Protein AF-A0A3D5CMR9-F1 (afdb_monomer)

Secondary structure (DSSP, 8-state):
-TT-S-TTT-----B-TTSS-B--TT---------GGG-B-GGG-B--

Solvent-accessible surface area (backbone atoms only — not comparable to full-atom values): 3507 Å² total; per-residue (Å²): 100,96,80,47,93,53,64,89,80,49,76,65,85,49,54,48,99,86,63,87,45,76,46,55,91,90,59,81,89,87,82,85,87,79,70,67,86,80,36,65,31,77,99,79,39,76,57,129

Radius of gyration: 16.53 Å; Cα contacts (8 Å, |Δi|>4): 32; chains: 1; bounding box: 31×23×42 Å

pLDDT: mean 96.0, std 1.46, range [91.88, 98.12]

Mean predicted aligned error: 3.17 Å

Sequence (48 aa):
NRQNPLPHLYQLESTNPCGEQFLGPYENCCLGSINLAQHCGPEGTVDW

Structure (mmCIF, N/CA/C/O backbone):
data_AF-A0A3D5CMR9-F1
#
_entry.id   AF-A0A3D5CMR9-F1
#
loop_
_atom_site.group_PDB
_atom_site.id
_atom_site.type_symbol
_atom_site.label_atom_id
_atom_site.label_alt_id
_atom_site.label_comp_id
_atom_site.label_asym_id
_atom_site.label_entity_id
_atom_site.label_seq_id
_at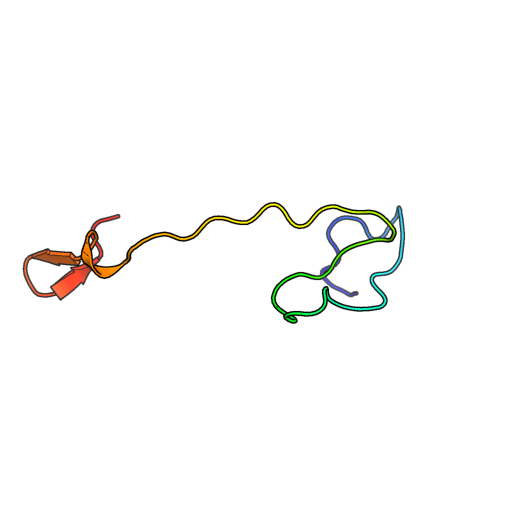om_site.pdbx_PDB_ins_code
_atom_site.Cartn_x
_atom_site.Cartn_y
_atom_site.Cartn_z
_atom_site.occupancy
_atom_site.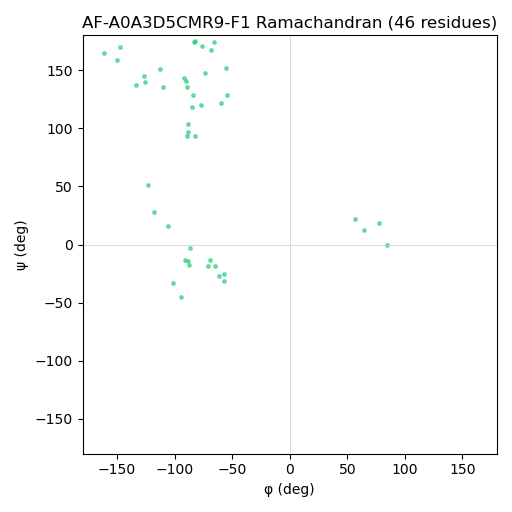B_iso_or_equiv
_atom_site.auth_seq_id
_atom_site.auth_comp_id
_atom_site.auth_asym_id
_atom_site.auth_atom_id
_atom_site.pdbx_PDB_model_num
ATOM 1 N N . ASN A 1 1 ? 6.030 -14.018 -7.313 1.00 91.88 1 ASN A N 1
ATOM 2 C CA . ASN A 1 1 ? 5.534 -14.195 -8.698 1.00 91.88 1 ASN A CA 1
ATOM 3 C C . ASN A 1 1 ? 4.358 -15.149 -8.894 1.00 91.88 1 ASN A C 1
ATOM 5 O O . ASN A 1 1 ? 3.559 -14.855 -9.766 1.00 91.88 1 ASN A O 1
ATOM 9 N N . ARG A 1 2 ? 4.164 -16.230 -8.114 1.00 95.25 2 ARG A N 1
ATOM 10 C CA . ARG A 1 2 ? 2.981 -17.114 -8.292 1.00 95.25 2 ARG A CA 1
ATOM 11 C C . ARG A 1 2 ? 1.622 -16.402 -8.183 1.00 95.25 2 ARG A C 1
ATOM 13 O O . ARG A 1 2 ? 0.677 -16.822 -8.828 1.00 95.25 2 ARG A O 1
ATOM 20 N N . GLN A 1 3 ? 1.546 -15.355 -7.360 1.00 94.69 3 GLN A N 1
ATOM 21 C CA . GLN A 1 3 ? 0.346 -14.538 -7.137 1.00 94.69 3 GLN A CA 1
ATOM 22 C C . GLN A 1 3 ? 0.430 -13.164 -7.818 1.00 94.69 3 GLN A C 1
ATOM 24 O O . GLN A 1 3 ? -0.306 -12.259 -7.446 1.00 94.69 3 GLN A O 1
ATOM 29 N N . ASN A 1 4 ? 1.352 -12.974 -8.768 1.00 96.06 4 ASN A N 1
ATOM 30 C CA . ASN A 1 4 ? 1.345 -11.754 -9.569 1.00 96.06 4 ASN A CA 1
ATOM 31 C C . ASN A 1 4 ? -0.008 -11.693 -10.310 1.00 96.06 4 ASN A C 1
ATOM 33 O O . ASN A 1 4 ? -0.301 -12.650 -11.029 1.00 96.06 4 ASN A O 1
ATOM 37 N N . PRO A 1 5 ? -0.832 -10.642 -10.139 1.00 94.19 5 PRO A N 1
ATOM 38 C CA . PRO A 1 5 ? -2.115 -10.529 -10.835 1.00 94.19 5 PRO A CA 1
ATOM 39 C C . PRO A 1 5 ? -1.950 -10.256 -12.338 1.00 94.19 5 PRO A C 1
ATOM 41 O O . PRO A 1 5 ? -2.874 -10.501 -13.111 1.00 94.19 5 PRO A O 1
ATOM 44 N N . LEU A 1 6 ? -0.770 -9.795 -12.768 1.00 94.38 6 LEU A N 1
ATOM 45 C CA . LEU A 1 6 ? -0.443 -9.441 -14.150 1.00 94.38 6 LEU A CA 1
ATOM 46 C C . LEU A 1 6 ? 0.779 -10.228 -14.676 1.00 94.38 6 LEU A C 1
ATOM 48 O O . LEU A 1 6 ? 1.707 -9.640 -15.234 1.00 94.38 6 LEU A O 1
ATOM 52 N N . PRO A 1 7 ? 0.811 -11.574 -14.560 1.00 95.38 7 PRO A N 1
ATOM 53 C CA . PRO A 1 7 ? 2.006 -12.367 -14.869 1.00 95.38 7 PRO A CA 1
ATOM 54 C C . PRO A 1 7 ? 2.340 -12.403 -16.368 1.00 95.38 7 PRO A C 1
ATOM 56 O O . PRO A 1 7 ? 3.422 -12.839 -16.747 1.00 95.38 7 PRO A O 1
ATOM 59 N N . HIS A 1 8 ? 1.402 -11.974 -17.215 1.00 95.69 8 HIS A N 1
ATOM 60 C CA . HIS A 1 8 ? 1.550 -11.899 -18.665 1.00 95.69 8 HIS A CA 1
ATOM 61 C C . HIS A 1 8 ? 2.148 -10.567 -19.145 1.00 95.69 8 HIS A C 1
ATOM 63 O O . HIS A 1 8 ? 2.548 -10.485 -20.302 1.00 95.69 8 HIS A O 1
ATOM 69 N N . LEU A 1 9 ? 2.200 -9.536 -18.292 1.00 95.19 9 LEU A N 1
ATOM 70 C CA . LEU A 1 9 ? 2.780 -8.235 -18.645 1.00 95.19 9 LEU A CA 1
ATOM 71 C C . LEU A 1 9 ? 4.248 -8.141 -18.231 1.00 95.19 9 LEU A C 1
ATOM 73 O O . LEU A 1 9 ? 5.080 -7.687 -19.010 1.00 95.19 9 LEU A O 1
ATOM 77 N N . TYR A 1 10 ? 4.569 -8.580 -17.015 1.00 94.19 10 TYR A N 1
ATOM 78 C CA . TYR A 1 10 ? 5.923 -8.541 -16.468 1.00 94.19 10 TYR A CA 1
ATOM 79 C C . TYR A 1 10 ? 6.058 -9.516 -15.291 1.00 94.19 10 TYR A C 1
ATOM 81 O O . TYR A 1 10 ? 5.071 -9.987 -14.720 1.00 94.19 10 TYR A O 1
ATOM 89 N N . GLN A 1 11 ? 7.298 -9.812 -14.899 1.00 97.00 11 GLN A N 1
ATOM 90 C CA . GLN A 1 11 ? 7.588 -10.461 -13.621 1.00 97.00 11 GLN A CA 1
ATOM 91 C C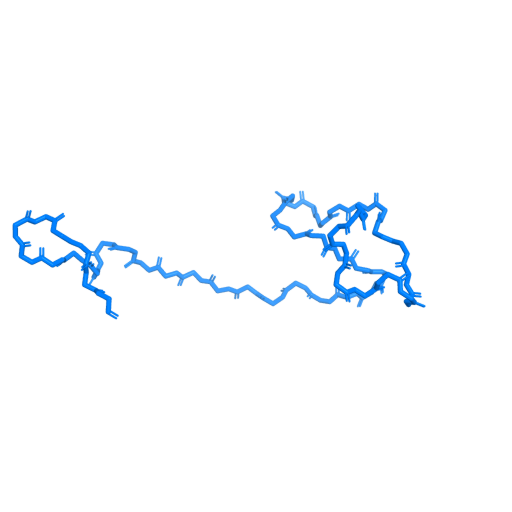 . GLN A 1 11 ? 7.802 -9.387 -12.554 1.00 97.00 11 GLN A C 1
ATOM 93 O O . GLN A 1 11 ? 8.407 -8.356 -12.825 1.00 97.00 11 GLN A O 1
ATOM 98 N N . LEU A 1 12 ? 7.303 -9.618 -11.342 1.00 96.81 12 LEU A N 1
ATOM 99 C CA . LEU A 1 12 ? 7.599 -8.754 -10.203 1.00 96.81 12 LEU A CA 1
ATOM 100 C C . LEU A 1 12 ? 9.007 -9.082 -9.706 1.00 96.81 12 LEU A C 1
ATOM 102 O O . LEU A 1 12 ? 9.271 -10.221 -9.313 1.00 96.81 12 LEU A O 1
ATOM 106 N N . GLU A 1 13 ? 9.900 -8.101 -9.720 1.00 96.69 13 GLU A N 1
ATOM 107 C CA . GLU A 1 13 ? 11.312 -8.297 -9.362 1.00 96.69 13 GLU A CA 1
ATOM 108 C C . GLU A 1 13 ? 11.629 -7.813 -7.945 1.00 96.69 13 GLU A C 1
ATOM 110 O O . GLU A 1 13 ? 12.431 -8.427 -7.242 1.00 96.69 13 GLU A O 1
ATOM 115 N N . SER A 1 14 ? 10.952 -6.760 -7.491 1.00 95.44 14 SER A N 1
ATOM 116 C CA . SER A 1 14 ? 11.118 -6.196 -6.156 1.00 95.44 14 SER A CA 1
ATOM 117 C C . SER A 1 14 ? 9.808 -5.621 -5.624 1.00 95.44 14 SER A C 1
ATOM 119 O O . SER A 1 14 ? 8.810 -5.486 -6.334 1.00 95.44 14 SER A O 1
ATOM 121 N N . THR A 1 15 ? 9.817 -5.273 -4.344 1.00 96.44 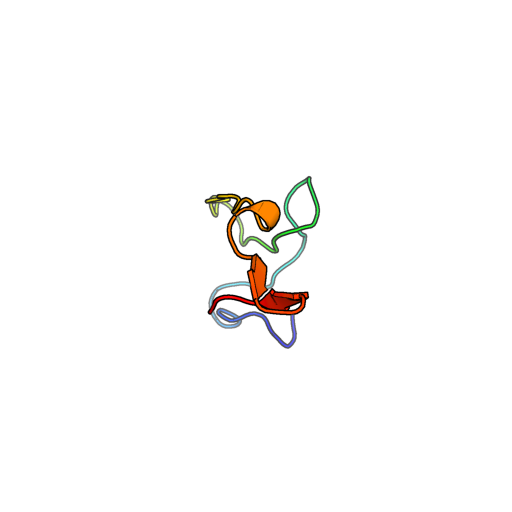15 THR A N 1
ATOM 122 C CA . THR A 1 15 ? 8.821 -4.378 -3.757 1.00 96.44 15 THR A CA 1
ATOM 123 C C . THR A 1 15 ? 9.205 -2.919 -3.999 1.00 96.44 15 THR A C 1
ATOM 125 O O . THR A 1 15 ? 10.299 -2.618 -4.486 1.00 96.44 15 THR A O 1
ATOM 128 N N . ASN A 1 16 ? 8.319 -2.002 -3.621 1.00 96.56 16 ASN A N 1
ATOM 129 C CA . ASN A 1 16 ? 8.664 -0.602 -3.401 1.00 96.56 16 ASN A CA 1
ATOM 130 C C . ASN A 1 16 ? 9.634 -0.454 -2.188 1.00 96.56 16 ASN A C 1
ATOM 132 O O . ASN A 1 16 ? 9.907 -1.443 -1.494 1.00 96.56 16 ASN A O 1
ATOM 136 N N . PRO A 1 17 ? 10.160 0.756 -1.901 1.00 97.62 17 PRO A N 1
ATOM 137 C CA . P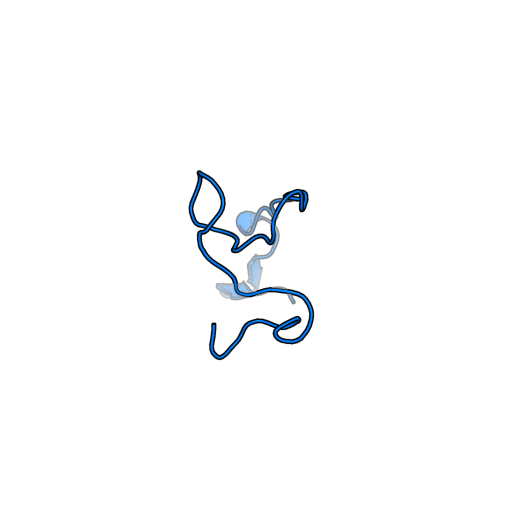RO A 1 17 ? 11.152 0.957 -0.836 1.00 97.62 17 PRO A CA 1
ATOM 138 C C . PRO A 1 17 ? 10.693 0.596 0.584 1.00 97.62 17 PRO A C 1
ATOM 140 O O . PRO A 1 17 ? 11.528 0.276 1.425 1.00 97.62 17 PRO A O 1
ATOM 143 N N . CYS A 1 18 ? 9.391 0.663 0.860 1.00 98.12 18 CYS A N 1
ATOM 144 C CA . CYS A 1 18 ? 8.817 0.376 2.175 1.00 98.12 18 CYS A CA 1
ATOM 145 C C . CYS A 1 18 ? 8.422 -1.109 2.338 1.00 98.12 18 CYS A C 1
ATOM 147 O O . CYS A 1 18 ? 8.220 -1.570 3.461 1.00 98.12 18 CYS A O 1
ATOM 149 N N . GLY A 1 19 ? 8.384 -1.880 1.246 1.00 97.00 19 GLY A N 1
ATOM 150 C CA . GLY A 1 19 ? 8.161 -3.326 1.257 1.00 97.00 19 GLY A CA 1
ATOM 151 C C . GLY A 1 19 ? 6.695 -3.762 1.305 1.00 97.00 19 GLY A C 1
ATOM 152 O O . GLY A 1 19 ? 6.423 -4.960 1.304 1.00 97.00 19 GLY A O 1
ATOM 153 N N . GLU A 1 20 ? 5.745 -2.829 1.340 1.00 97.31 20 GLU A N 1
ATOM 154 C CA . GLU A 1 20 ? 4.312 -3.096 1.497 1.00 97.31 20 GLU A CA 1
ATOM 155 C C . GLU A 1 20 ? 3.588 -3.362 0.173 1.00 97.31 20 GLU A C 1
ATOM 157 O O . GLU A 1 20 ? 2.504 -3.945 0.176 1.00 97.31 20 GLU A O 1
ATOM 162 N N . GLN A 1 21 ? 4.187 -2.985 -0.963 1.00 95.81 21 GLN A N 1
ATOM 163 C CA . GLN A 1 21 ? 3.645 -3.271 -2.293 1.00 95.81 21 GLN A CA 1
ATOM 164 C C . GLN A 1 21 ? 4.711 -3.819 -3.240 1.00 95.81 21 GLN A C 1
ATOM 166 O O . GLN A 1 21 ? 5.824 -3.300 -3.320 1.00 95.81 21 GLN A O 1
ATOM 171 N N . PHE A 1 22 ? 4.344 -4.843 -4.009 1.00 96.19 22 PHE A N 1
ATOM 172 C CA . PHE A 1 22 ? 5.065 -5.218 -5.223 1.00 96.19 22 PHE A CA 1
ATOM 173 C C . PHE A 1 22 ? 4.564 -4.350 -6.372 1.00 96.19 22 PHE A C 1
ATOM 175 O O . PHE A 1 22 ? 3.358 -4.281 -6.589 1.00 96.19 22 PHE A O 1
ATOM 182 N N . LEU A 1 23 ? 5.482 -3.715 -7.096 1.00 95.69 23 LEU A N 1
ATOM 183 C CA . LEU A 1 23 ? 5.170 -2.837 -8.220 1.00 95.69 23 LEU A CA 1
ATOM 184 C C . LEU A 1 23 ? 5.944 -3.303 -9.452 1.00 95.69 23 LEU A C 1
ATOM 186 O O . LEU A 1 23 ? 7.114 -3.685 -9.351 1.00 95.69 23 LEU A O 1
ATOM 190 N N . GLY A 1 24 ? 5.289 -3.272 -10.608 1.00 95.25 24 GLY A N 1
ATOM 191 C CA . GLY A 1 24 ? 5.961 -3.365 -11.896 1.00 95.25 24 GLY A CA 1
ATOM 192 C C . GLY A 1 24 ? 6.809 -2.115 -12.181 1.00 95.25 24 GLY A C 1
ATOM 193 O O . GLY A 1 24 ? 6.685 -1.092 -11.497 1.00 95.25 24 GLY A O 1
ATOM 194 N N . PRO A 1 25 ? 7.680 -2.157 -13.204 1.00 93.25 25 PRO A N 1
ATOM 195 C CA . PRO A 1 25 ? 8.463 -0.994 -13.601 1.00 93.25 25 PRO A CA 1
ATOM 196 C C . PRO A 1 25 ? 7.566 0.217 -13.892 1.00 93.25 25 PRO A C 1
ATOM 198 O O . PRO A 1 25 ? 6.632 0.125 -14.685 1.00 93.25 25 PRO A O 1
ATOM 201 N N . TYR A 1 26 ? 7.888 1.358 -13.277 1.00 92.12 26 TYR A N 1
ATOM 202 C CA . TYR A 1 26 ? 7.177 2.638 -13.429 1.00 92.12 26 TYR A CA 1
ATOM 203 C C . TYR A 1 26 ? 5.724 2.673 -12.923 1.00 92.12 26 TYR A C 1
ATOM 205 O O . TYR A 1 26 ? 5.021 3.649 -13.184 1.00 92.12 26 TYR A O 1
ATOM 213 N N . GLU A 1 27 ? 5.268 1.668 -12.172 1.00 95.56 27 GLU A N 1
ATOM 214 C CA . GLU A 1 27 ? 3.970 1.739 -11.499 1.00 95.56 27 GLU A CA 1
ATOM 215 C C . GLU A 1 27 ? 4.010 2.676 -10.286 1.00 95.56 27 GLU A C 1
ATOM 217 O O . GLU A 1 27 ? 5.025 2.823 -9.600 1.00 95.56 27 GLU A O 1
ATOM 222 N N . ASN A 1 28 ? 2.883 3.332 -10.017 1.00 96.12 28 ASN A N 1
ATOM 223 C CA . ASN A 1 28 ? 2.744 4.260 -8.904 1.00 96.12 28 ASN A CA 1
ATOM 224 C C . ASN A 1 28 ? 2.215 3.562 -7.644 1.00 96.12 28 ASN A C 1
ATOM 226 O O . ASN A 1 28 ? 1.310 2.735 -7.694 1.00 96.12 28 ASN A O 1
ATOM 230 N N . CYS A 1 29 ? 2.724 3.984 -6.488 1.00 96.75 29 CYS A N 1
ATOM 231 C CA . CYS A 1 29 ? 2.227 3.560 -5.183 1.00 96.75 29 CYS A CA 1
ATOM 232 C C . CYS A 1 29 ? 1.098 4.504 -4.720 1.00 96.75 29 CYS A C 1
ATOM 234 O O . CYS A 1 29 ? 1.367 5.568 -4.160 1.00 96.75 29 CYS A O 1
ATOM 236 N N . CYS A 1 30 ? -0.165 4.160 -4.991 1.00 97.25 30 CYS A N 1
ATOM 237 C CA . CYS A 1 30 ? -1.325 4.924 -4.506 1.00 97.25 30 CYS A CA 1
ATOM 238 C C . CYS A 1 30 ? -1.767 4.421 -3.128 1.00 97.25 30 CYS A C 1
ATOM 240 O O . CYS A 1 30 ? -2.408 3.375 -3.027 1.00 97.25 30 CYS A O 1
ATOM 242 N N . LEU A 1 31 ? -1.441 5.173 -2.076 1.00 97.69 31 LEU A N 1
ATOM 243 C CA . LEU A 1 31 ? -1.649 4.767 -0.686 1.00 97.69 31 LEU A CA 1
ATOM 244 C C . LEU A 1 31 ? -2.705 5.614 0.030 1.00 97.69 31 LEU A C 1
ATOM 246 O O . LEU A 1 31 ? -2.861 6.806 -0.230 1.00 97.69 31 LEU A O 1
ATOM 250 N N . GLY A 1 32 ? -3.370 4.989 0.997 1.00 97.31 32 GLY A N 1
ATOM 251 C CA . GLY A 1 32 ? -4.225 5.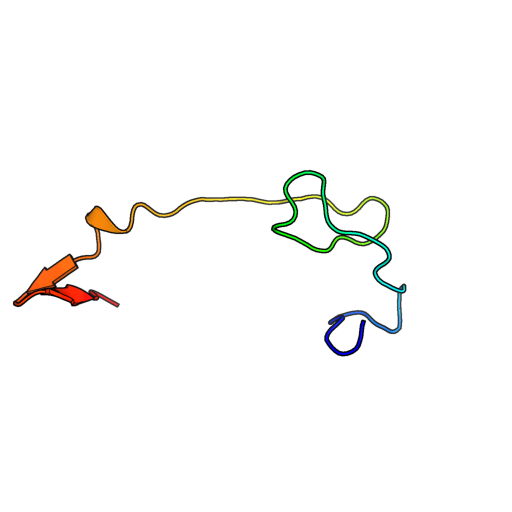625 1.992 1.00 97.31 32 GLY A CA 1
ATOM 252 C C . GLY A 1 32 ? -4.198 4.814 3.288 1.00 97.31 32 GLY A C 1
ATOM 253 O O . GLY A 1 32 ? -3.849 3.633 3.272 1.00 97.31 32 GLY A O 1
ATOM 254 N N . SER A 1 33 ? -4.542 5.438 4.412 1.00 97.94 33 SER A N 1
ATOM 255 C CA . SER A 1 33 ? -4.608 4.778 5.719 1.00 97.94 33 SER A CA 1
ATOM 256 C C . SER A 1 33 ? -5.964 5.009 6.378 1.00 97.94 33 SER A C 1
ATOM 258 O O . SER A 1 33 ? -6.576 6.065 6.228 1.00 97.94 33 SER A O 1
ATOM 260 N N . ILE A 1 34 ? -6.437 3.996 7.103 1.00 97.25 34 ILE A N 1
ATOM 261 C CA . ILE A 1 34 ? -7.687 4.041 7.864 1.00 97.25 34 ILE A CA 1
ATOM 262 C C . ILE A 1 34 ? -7.341 4.042 9.350 1.00 97.25 34 ILE A C 1
ATOM 264 O O . ILE A 1 34 ? -6.495 3.271 9.807 1.00 97.25 34 ILE A O 1
ATOM 268 N N . ASN A 1 35 ? -8.014 4.900 10.113 1.00 97.38 35 ASN A N 1
ATOM 269 C CA . ASN A 1 35 ? -7.890 4.916 11.562 1.00 97.38 35 ASN A CA 1
ATOM 270 C C . ASN A 1 35 ? -8.788 3.838 12.188 1.00 97.38 35 ASN A C 1
ATOM 272 O O . ASN A 1 35 ? -9.951 4.096 12.486 1.00 97.38 35 ASN A O 1
ATOM 276 N N . LEU A 1 36 ? -8.231 2.650 12.441 1.00 96.44 36 LEU A N 1
ATOM 277 C CA . LEU A 1 36 ? -8.970 1.518 13.020 1.00 96.44 36 LEU A CA 1
ATOM 278 C C . LEU A 1 36 ? -9.631 1.830 14.373 1.00 96.44 36 LEU A C 1
ATOM 280 O O . LEU A 1 36 ? -10.646 1.225 14.697 1.00 96.44 36 LEU A O 1
ATOM 284 N N . ALA A 1 37 ? -9.117 2.800 15.139 1.00 96.00 37 ALA A N 1
ATOM 285 C CA . ALA A 1 37 ? -9.713 3.183 16.421 1.00 96.00 37 ALA A CA 1
ATOM 286 C C . ALA A 1 37 ? -11.120 3.797 16.279 1.00 96.00 37 ALA A C 1
ATOM 288 O O . ALA A 1 37 ? -11.862 3.839 17.257 1.00 96.00 37 ALA A O 1
ATOM 289 N N . GLN A 1 38 ? -11.492 4.271 15.083 1.00 97.25 38 GLN A N 1
ATOM 290 C CA . GLN A 1 38 ? -12.839 4.773 14.788 1.00 97.25 38 GLN A CA 1
ATOM 291 C C . GLN A 1 38 ? -13.825 3.676 14.357 1.00 97.25 38 GLN A C 1
ATOM 293 O O . GLN A 1 38 ? -14.995 3.980 14.159 1.00 97.25 38 GLN A O 1
ATOM 298 N N . HIS A 1 39 ? -13.377 2.421 14.240 1.00 97.06 39 HIS A N 1
ATOM 299 C CA . HIS A 1 39 ? -14.175 1.291 13.745 1.00 97.06 39 HIS A CA 1
ATOM 300 C C . HIS A 1 39 ? -14.352 0.183 14.802 1.00 97.06 39 HIS A C 1
ATOM 302 O O . HIS A 1 39 ? -14.490 -0.999 14.480 1.00 97.06 39 HIS A O 1
ATOM 308 N N . CYS A 1 40 ? -14.321 0.558 16.084 1.00 97.50 40 CYS A N 1
ATOM 309 C CA . CYS A 1 40 ? -14.626 -0.339 17.197 1.00 97.50 40 CYS A CA 1
ATOM 310 C C . CYS A 1 40 ? -16.143 -0.383 17.434 1.00 97.50 40 CYS A C 1
ATOM 312 O O . CYS A 1 40 ? -16.746 0.633 17.784 1.00 97.50 40 CYS A O 1
ATOM 314 N N . GLY A 1 41 ? -16.740 -1.563 17.287 1.00 97.06 41 GLY A N 1
ATOM 315 C CA . GLY A 1 41 ? -18.136 -1.827 17.616 1.00 97.06 41 GLY A CA 1
ATOM 316 C C . GLY A 1 41 ? -18.367 -2.101 19.112 1.00 97.06 41 GLY A C 1
ATOM 317 O O . GLY A 1 4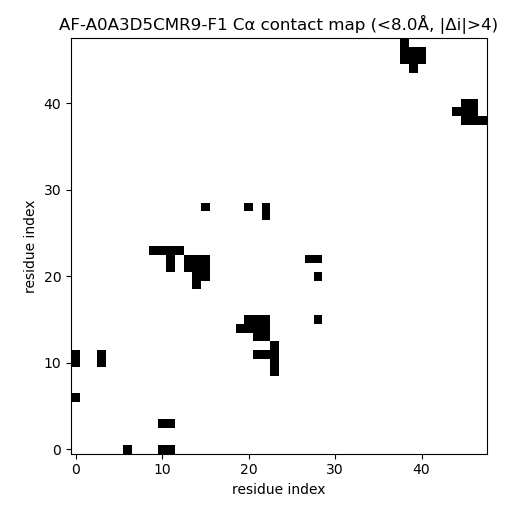1 ? -17.418 -2.170 19.906 1.00 97.06 41 GLY A O 1
ATOM 318 N N . PRO A 1 42 ? -19.638 -2.260 19.529 1.00 96.38 42 PRO A N 1
ATOM 319 C CA . PRO A 1 42 ? -19.993 -2.642 20.894 1.00 96.38 42 PRO A CA 1
ATOM 320 C C . PRO A 1 42 ? -19.311 -3.944 21.333 1.00 96.38 42 PRO A C 1
ATOM 322 O O . PRO A 1 42 ? -19.000 -4.801 20.515 1.00 96.38 42 PRO A O 1
ATOM 325 N N . GLU A 1 43 ? -19.070 -4.098 22.637 1.00 96.50 43 G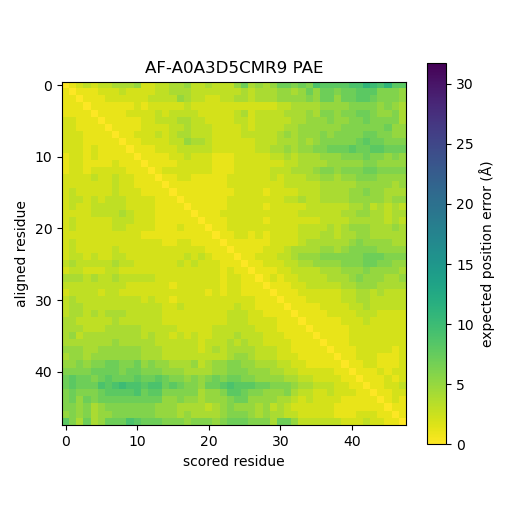LU A N 1
ATOM 326 C CA . GLU A 1 43 ? -18.455 -5.311 23.214 1.00 96.50 43 GLU A CA 1
ATOM 327 C C . GLU A 1 43 ? -17.079 -5.685 22.617 1.00 96.50 43 GLU A C 1
ATOM 329 O O . GLU A 1 43 ? -16.627 -6.822 22.730 1.00 96.50 43 GLU A O 1
ATOM 334 N N . GLY A 1 44 ? -16.378 -4.720 22.011 1.00 94.06 44 GLY A N 1
ATOM 335 C CA . GLY A 1 44 ? -15.056 -4.939 21.421 1.00 94.06 44 GLY A CA 1
ATOM 336 C C . GLY A 1 44 ? -15.087 -5.649 20.066 1.00 94.06 44 GLY A C 1
ATOM 337 O O . GLY A 1 44 ? -14.064 -6.193 19.647 1.00 94.06 44 GLY A O 1
ATOM 338 N N . THR A 1 45 ? -16.231 -5.664 19.376 1.00 96.81 45 THR A N 1
ATOM 339 C CA . THR A 1 45 ? -16.316 -6.164 17.999 1.00 96.81 45 THR A CA 1
ATOM 340 C C . THR A 1 45 ? -15.737 -5.158 16.998 1.00 96.81 45 THR A C 1
ATOM 342 O O . THR A 1 45 ? -15.441 -4.013 17.331 1.00 96.81 45 THR A O 1
ATOM 345 N N . VAL A 1 46 ? -15.578 -5.578 15.743 1.00 96.62 46 VAL A N 1
ATOM 346 C CA . VAL A 1 46 ? -15.281 -4.675 14.619 1.00 96.62 46 VAL A CA 1
ATOM 347 C C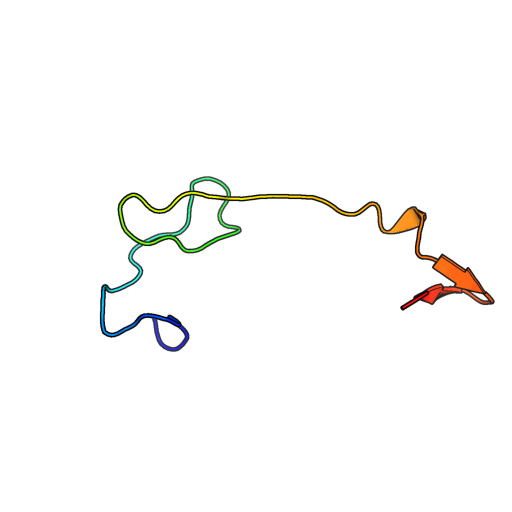 . VAL A 1 46 ? -16.603 -4.190 14.021 1.00 96.62 46 VAL A C 1
ATOM 349 O O . VAL A 1 46 ? -17.513 -5.002 13.846 1.00 96.62 46 VAL A O 1
ATOM 352 N N . ASP A 1 47 ? -16.704 -2.893 13.729 1.00 96.06 47 ASP A N 1
ATOM 353 C CA . ASP A 1 47 ? -17.823 -2.290 12.991 1.00 96.06 47 ASP A CA 1
ATOM 354 C C . ASP A 1 47 ? -17.522 -2.336 11.480 1.00 96.06 47 ASP A C 1
ATOM 356 O O . ASP A 1 47 ? -16.733 -1.529 10.980 1.00 96.06 47 ASP A O 1
ATOM 360 N N . TRP A 1 48 ? -18.055 -3.355 10.793 1.00 92.69 48 TRP A N 1
ATOM 361 C CA . TRP A 1 48 ? -17.888 -3.600 9.349 1.00 92.69 48 TRP A CA 1
ATOM 362 C C . TRP A 1 48 ? -18.937 -2.857 8.524 1.00 92.69 48 TRP A C 1
ATOM 364 O O . TRP A 1 48 ? -18.550 -2.284 7.480 1.00 92.69 48 TRP A O 1
#

Foldseek 3Di:
DVPPPCVVPDDQDAAPPVRPGGDDPPDDDDDDDDDQVVQQDPPRDGND